Protein AF-A0AAV3M778-F1 (afdb_monomer_lite)

Structure (mmCIF, N/CA/C/O backbone):
data_AF-A0AAV3M778-F1
#
_entry.id   AF-A0AAV3M778-F1
#
loop_
_atom_site.group_PDB
_atom_site.id
_atom_site.type_symbol
_atom_site.label_atom_id
_atom_site.label_alt_id
_atom_site.label_comp_id
_atom_site.label_asym_id
_atom_site.label_entity_id
_atom_site.label_seq_id
_atom_site.pdbx_PDB_ins_code
_atom_site.Cartn_x
_atom_site.Cartn_y
_atom_site.Cartn_z
_atom_site.occupancy
_atom_site.B_iso_or_equiv
_atom_site.auth_seq_id
_atom_site.auth_comp_id
_atom_site.auth_asym_id
_atom_site.auth_atom_id
_atom_site.pdbx_PDB_model_num
ATOM 1 N N . MET A 1 1 ? -4.084 -10.672 -42.587 1.00 36.19 1 MET A N 1
ATOM 2 C CA . MET A 1 1 ? -2.975 -11.554 -42.170 1.00 36.19 1 MET A CA 1
ATOM 3 C C . MET A 1 1 ? -1.721 -11.083 -42.895 1.00 36.19 1 MET A C 1
ATOM 5 O O . MET A 1 1 ? -1.501 -11.499 -44.016 1.00 36.19 1 MET A O 1
ATOM 9 N N . ASN A 1 2 ? -0.972 -10.147 -42.305 1.00 41.47 2 ASN A N 1
ATOM 10 C CA . ASN A 1 2 ? 0.338 -9.711 -42.804 1.00 41.47 2 ASN A CA 1
ATOM 11 C C . ASN A 1 2 ? 1.369 -10.267 -41.827 1.00 41.47 2 ASN A C 1
ATOM 13 O O . ASN A 1 2 ? 1.664 -9.632 -40.818 1.00 41.47 2 ASN A O 1
ATOM 17 N N . GLN A 1 3 ? 1.811 -11.498 -42.048 1.00 48.69 3 GLN A N 1
ATOM 18 C CA . GLN A 1 3 ? 2.846 -12.119 -41.232 1.00 48.69 3 GLN A CA 1
ATOM 19 C C . GLN A 1 3 ? 4.033 -12.428 -42.142 1.00 48.69 3 GLN A C 1
ATOM 21 O O . GLN A 1 3 ? 3.844 -13.028 -43.192 1.00 48.69 3 GLN A O 1
ATOM 26 N N . GLN A 1 4 ? 5.217 -11.975 -41.714 1.00 53.25 4 GLN A N 1
ATOM 27 C CA . GLN A 1 4 ? 6.538 -12.180 -42.330 1.00 53.25 4 GLN A CA 1
ATOM 28 C C . GLN A 1 4 ? 6.859 -11.359 -43.593 1.00 53.25 4 GLN A C 1
ATOM 30 O O . GLN A 1 4 ? 7.142 -11.907 -44.646 1.00 53.25 4 GLN A O 1
ATOM 35 N N . TYR A 1 5 ? 6.902 -10.031 -43.458 1.00 47.91 5 TYR A N 1
ATOM 36 C CA . TYR A 1 5 ? 7.660 -9.152 -44.365 1.00 47.91 5 TYR A CA 1
ATOM 37 C C . TYR A 1 5 ? 8.654 -8.318 -43.557 1.00 47.91 5 TYR A C 1
ATOM 39 O O . TYR A 1 5 ? 8.563 -7.104 -43.600 1.00 47.91 5 TYR A O 1
ATOM 47 N N . ASN A 1 6 ? 9.476 -8.946 -42.711 1.00 54.81 6 ASN A N 1
ATOM 48 C CA . ASN A 1 6 ? 10.468 -8.274 -41.848 1.00 54.81 6 ASN A CA 1
ATOM 49 C C . ASN A 1 6 ? 11.414 -9.296 -41.175 1.00 54.81 6 ASN A C 1
ATOM 51 O O . ASN A 1 6 ? 11.918 -9.031 -40.087 1.00 54.81 6 ASN A O 1
ATOM 55 N N . SER A 1 7 ? 11.605 -10.503 -41.727 1.00 69.31 7 SER A N 1
ATOM 56 C CA . SER A 1 7 ? 12.649 -11.380 -41.182 1.00 69.31 7 SER A CA 1
ATOM 57 C C . SER A 1 7 ? 14.021 -10.821 -41.563 1.00 69.31 7 SER A C 1
ATOM 59 O O . SER A 1 7 ? 14.158 -10.203 -42.621 1.00 69.31 7 SER A O 1
ATOM 61 N N . ASP A 1 8 ? 15.046 -11.063 -40.743 1.00 71.25 8 ASP A N 1
ATOM 62 C CA . ASP A 1 8 ? 16.428 -10.663 -41.058 1.00 71.25 8 ASP A CA 1
ATOM 63 C C . ASP A 1 8 ? 16.839 -11.130 -42.466 1.00 71.25 8 ASP A C 1
ATOM 65 O O . ASP A 1 8 ? 17.541 -10.433 -43.195 1.00 71.25 8 ASP A O 1
ATOM 69 N N . ASN A 1 9 ? 16.310 -12.280 -42.893 1.00 73.12 9 ASN A N 1
ATOM 70 C CA . ASN A 1 9 ? 16.539 -12.859 -44.210 1.00 73.12 9 ASN A CA 1
ATOM 71 C C . ASN A 1 9 ? 15.885 -12.052 -45.349 1.00 73.12 9 ASN A C 1
ATOM 73 O O . ASN A 1 9 ? 16.464 -11.936 -46.429 1.00 73.12 9 ASN A O 1
ATOM 77 N N . ASP A 1 10 ? 14.715 -11.450 -45.115 1.00 78.19 10 ASP A N 1
ATOM 78 C CA . ASP A 1 10 ? 14.034 -10.588 -46.092 1.00 78.19 10 ASP A CA 1
ATOM 79 C C . ASP A 1 10 ? 14.798 -9.273 -46.270 1.00 78.19 10 ASP A C 1
ATOM 81 O O . ASP A 1 10 ? 15.008 -8.818 -47.394 1.00 78.19 10 ASP A O 1
ATOM 85 N N . ILE A 1 11 ? 15.276 -8.697 -45.164 1.00 75.31 11 ILE A N 1
ATOM 86 C CA . ILE A 1 11 ? 16.075 -7.467 -45.166 1.00 75.31 11 ILE A CA 1
ATOM 87 C C . ILE A 1 11 ? 17.400 -7.704 -45.901 1.00 75.31 11 ILE A C 1
ATOM 89 O O . ILE A 1 11 ? 17.742 -6.938 -46.800 1.00 75.31 11 ILE A O 1
ATOM 93 N N . ILE A 1 12 ? 18.110 -8.796 -45.589 1.00 76.94 12 ILE A N 1
ATOM 94 C CA . ILE A 1 12 ? 19.355 -9.178 -46.276 1.00 76.94 12 ILE A CA 1
ATOM 95 C C . ILE A 1 12 ? 19.104 -9.409 -47.771 1.00 76.94 12 ILE A C 1
ATOM 97 O O . ILE A 1 12 ? 19.884 -8.953 -48.605 1.00 76.94 12 ILE A O 1
ATOM 101 N N . THR A 1 13 ? 18.004 -10.073 -48.130 1.00 79.56 13 THR A N 1
ATOM 102 C CA . THR A 1 13 ? 17.654 -10.334 -49.534 1.00 79.56 13 THR A CA 1
ATOM 103 C C . THR A 1 13 ? 17.367 -9.040 -50.296 1.00 79.56 13 THR A C 1
ATOM 105 O O . THR A 1 13 ? 17.864 -8.868 -51.409 1.00 79.56 13 THR A O 1
ATOM 108 N N . ILE A 1 14 ? 16.621 -8.105 -49.700 1.00 78.94 14 ILE A N 1
ATOM 109 C CA . ILE A 1 14 ? 16.323 -6.800 -50.305 1.00 78.94 14 ILE A CA 1
ATOM 110 C C . ILE A 1 14 ? 17.600 -5.970 -50.456 1.00 78.94 14 ILE A C 1
ATOM 112 O O . ILE A 1 14 ? 17.828 -5.403 -51.524 1.00 78.94 14 ILE A O 1
ATOM 116 N N . LEU A 1 15 ? 18.452 -5.922 -49.429 1.00 75.81 15 LEU A N 1
ATOM 117 C CA . LEU A 1 15 ? 19.721 -5.195 -49.485 1.00 75.81 15 LEU A CA 1
ATOM 118 C C . LEU A 1 15 ? 20.643 -5.772 -50.563 1.00 75.81 15 LEU A C 1
ATOM 120 O O . LEU A 1 15 ? 21.130 -5.024 -51.406 1.00 75.81 15 LEU A O 1
ATOM 124 N N . ASN A 1 16 ? 20.816 -7.094 -50.603 1.00 75.06 16 ASN A N 1
ATOM 125 C CA . ASN A 1 16 ? 21.616 -7.759 -51.633 1.00 75.06 16 ASN A CA 1
ATOM 126 C C . ASN A 1 16 ? 21.069 -7.495 -53.036 1.00 75.06 16 ASN A C 1
ATOM 128 O O . ASN A 1 16 ? 21.837 -7.206 -53.951 1.00 75.06 16 ASN A O 1
ATOM 132 N N . TYR A 1 17 ? 19.746 -7.549 -53.209 1.00 78.00 17 TYR A N 1
ATOM 133 C CA . TYR A 1 17 ? 19.117 -7.232 -54.485 1.00 78.00 17 TYR A CA 1
ATOM 134 C C . TYR A 1 17 ? 19.378 -5.779 -54.898 1.00 78.00 17 TYR A C 1
ATOM 136 O O . TYR A 1 17 ? 19.759 -5.540 -56.038 1.00 78.00 17 TYR A O 1
ATOM 144 N N . LEU A 1 18 ? 19.236 -4.814 -53.985 1.00 75.06 18 LEU A N 1
ATOM 145 C CA . LEU A 1 18 ? 19.506 -3.401 -54.268 1.00 75.06 18 LEU A CA 1
ATOM 146 C C . LEU A 1 18 ? 20.979 -3.151 -54.613 1.00 75.06 18 LEU A C 1
ATOM 148 O O . LEU A 1 18 ? 21.254 -2.430 -55.567 1.00 75.06 18 LEU A O 1
ATOM 152 N N . PHE A 1 19 ? 21.920 -3.760 -53.887 1.00 74.00 19 PHE A N 1
ATOM 153 C CA . PHE A 1 19 ? 23.352 -3.589 -54.144 1.00 74.00 19 PHE A CA 1
ATOM 154 C C . PHE A 1 19 ? 23.801 -4.223 -55.464 1.00 74.00 19 PHE A C 1
ATOM 156 O O . PHE A 1 19 ? 24.595 -3.620 -56.181 1.00 7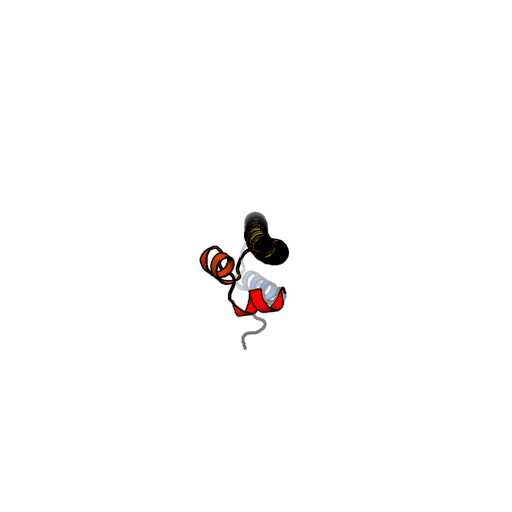4.00 19 PHE A O 1
ATOM 163 N N . ILE A 1 20 ? 23.269 -5.400 -55.811 1.00 71.00 20 ILE A N 1
ATOM 164 C CA . ILE A 1 20 ? 23.617 -6.114 -57.048 1.00 71.00 20 ILE A CA 1
ATOM 165 C C . ILE A 1 20 ? 22.914 -5.498 -58.266 1.00 71.00 20 ILE A C 1
ATOM 167 O O . ILE A 1 20 ? 23.534 -5.332 -59.312 1.00 71.00 20 ILE A O 1
ATOM 171 N N . ALA A 1 21 ? 21.623 -5.164 -58.162 1.00 73.12 21 ALA A N 1
ATOM 172 C CA . ALA A 1 21 ? 20.825 -4.721 -59.308 1.00 73.12 21 ALA A CA 1
ATOM 173 C C . ALA A 1 21 ? 21.116 -3.278 -59.746 1.00 73.12 21 ALA A C 1
ATOM 175 O O . ALA A 1 21 ? 20.841 -2.929 -60.892 1.00 73.12 21 ALA A O 1
ATOM 176 N N . LEU A 1 22 ? 21.635 -2.437 -58.846 1.00 66.00 22 LEU A N 1
ATOM 177 C CA . LEU A 1 22 ? 21.875 -1.014 -59.111 1.00 66.00 22 LEU A CA 1
ATOM 178 C C . LEU A 1 22 ? 23.354 -0.681 -59.374 1.00 66.00 22 LEU A C 1
ATOM 180 O O . LEU A 1 22 ? 23.659 0.491 -59.577 1.00 66.00 22 LEU A O 1
ATOM 184 N N . ASP A 1 23 ? 24.239 -1.690 -59.395 1.00 68.50 23 ASP A N 1
ATOM 185 C CA . ASP A 1 23 ? 25.686 -1.571 -59.666 1.00 68.50 23 ASP A CA 1
ATOM 186 C C . ASP A 1 23 ? 26.330 -0.394 -58.913 1.00 68.50 23 ASP A C 1
ATOM 188 O O . ASP A 1 23 ? 27.041 0.437 -59.480 1.00 68.50 23 ASP A O 1
ATOM 192 N N . PHE A 1 24 ? 25.995 -0.255 -57.623 1.00 65.56 24 PHE A N 1
ATOM 193 C CA . PHE A 1 24 ? 26.449 0.881 -56.830 1.00 65.56 24 PHE A CA 1
ATOM 194 C C . PHE A 1 24 ? 27.973 0.823 -56.652 1.00 65.56 24 PHE A C 1
ATOM 196 O O . PHE A 1 24 ? 28.472 -0.089 -55.987 1.00 65.56 24 PHE A O 1
ATOM 203 N N . PRO A 1 25 ? 28.744 1.806 -57.152 1.00 64.31 25 PRO A N 1
ATOM 204 C CA . PRO A 1 25 ? 30.150 1.899 -56.795 1.00 64.31 25 PRO A CA 1
ATOM 205 C C . PRO A 1 25 ? 30.273 2.225 -55.298 1.00 64.31 25 PRO A C 1
ATOM 207 O O . PRO A 1 25 ? 29.519 3.040 -54.768 1.00 64.31 25 PRO A O 1
ATOM 210 N N . ASN A 1 26 ? 31.258 1.624 -54.624 1.00 68.12 26 ASN A N 1
ATOM 211 C CA . ASN A 1 26 ? 31.563 1.832 -53.198 1.00 68.12 26 ASN A CA 1
ATOM 212 C C . ASN A 1 26 ? 30.493 1.322 -52.210 1.00 68.12 26 ASN A C 1
ATOM 214 O O . ASN A 1 26 ? 30.189 1.996 -51.223 1.00 68.12 26 ASN A O 1
ATOM 218 N N . VAL A 1 27 ? 29.966 0.111 -52.427 1.00 72.25 27 VAL A N 1
ATOM 219 C CA . VAL A 1 27 ? 29.090 -0.598 -51.467 1.00 72.25 27 VAL A CA 1
ATOM 220 C C . VAL A 1 27 ? 29.673 -0.599 -50.049 1.00 72.25 27 VAL A C 1
ATOM 222 O O . VAL A 1 27 ? 28.941 -0.344 -49.095 1.00 72.25 27 VAL A O 1
ATOM 225 N N . ASP A 1 28 ? 30.989 -0.776 -49.912 1.00 72.75 28 ASP A N 1
ATOM 226 C CA . ASP A 1 28 ? 31.684 -0.748 -48.619 1.00 72.75 28 ASP A CA 1
ATOM 227 C C . ASP A 1 28 ? 31.450 0.563 -47.851 1.00 72.75 28 ASP A C 1
ATOM 229 O O . ASP A 1 28 ? 31.212 0.546 -46.645 1.00 72.75 28 ASP A O 1
ATOM 233 N N . HIS A 1 29 ? 31.435 1.706 -48.547 1.00 77.06 29 HIS A N 1
ATOM 234 C CA . HIS A 1 29 ? 31.182 3.007 -47.926 1.00 77.06 29 HIS A CA 1
ATOM 235 C C . HIS A 1 29 ? 29.729 3.137 -47.451 1.00 77.06 29 HIS A C 1
ATOM 237 O O . HIS A 1 29 ? 29.472 3.675 -46.376 1.00 77.06 29 HIS A O 1
ATOM 243 N N . ILE A 1 30 ? 28.774 2.610 -48.221 1.00 75.62 30 ILE A N 1
ATOM 244 C CA . ILE A 1 30 ? 27.349 2.636 -47.864 1.00 75.62 30 ILE A CA 1
ATOM 245 C C . ILE A 1 30 ? 27.086 1.733 -46.653 1.00 75.62 30 ILE A C 1
ATOM 247 O O . ILE A 1 30 ? 26.415 2.155 -45.712 1.00 75.62 30 ILE A O 1
ATOM 251 N N . VAL A 1 31 ? 27.645 0.518 -46.644 1.00 77.56 31 VAL A N 1
ATOM 252 C CA . VAL A 1 31 ? 27.545 -0.413 -45.508 1.00 77.56 31 VAL A CA 1
ATOM 253 C C . VAL A 1 31 ? 28.172 0.198 -44.255 1.00 77.56 31 VAL A C 1
ATOM 255 O O . VAL A 1 31 ? 27.565 0.148 -43.186 1.00 77.56 31 VAL A O 1
ATOM 258 N N . GLN A 1 32 ? 29.332 0.848 -44.388 1.00 77.75 32 GLN A N 1
ATOM 259 C CA . GLN A 1 32 ? 29.981 1.537 -43.276 1.00 77.75 32 GLN A CA 1
ATOM 260 C C . GLN A 1 32 ? 29.104 2.666 -42.708 1.00 77.75 32 GLN A C 1
ATOM 262 O O . GLN A 1 32 ? 28.904 2.730 -41.497 1.00 77.75 32 GLN A O 1
ATOM 267 N N . GLN A 1 33 ? 28.530 3.524 -43.557 1.00 79.25 33 GLN A N 1
ATOM 268 C CA . GLN A 1 33 ? 27.649 4.606 -43.101 1.00 79.25 33 GLN A CA 1
ATOM 269 C C . GLN A 1 33 ? 26.372 4.084 -42.430 1.00 79.25 33 GLN A C 1
ATOM 271 O O . GLN A 1 33 ? 25.934 4.643 -41.425 1.00 79.25 33 GLN A O 1
ATOM 276 N N . LEU A 1 34 ? 25.783 3.000 -42.943 1.00 77.31 34 LEU A N 1
ATOM 277 C CA . LEU A 1 34 ? 24.610 2.374 -42.329 1.00 77.31 34 LEU A CA 1
ATOM 278 C C . LEU A 1 34 ? 24.934 1.776 -40.954 1.00 77.31 34 LEU A C 1
ATOM 280 O O . LEU A 1 34 ? 24.153 1.963 -40.021 1.00 77.31 34 LEU A O 1
ATOM 284 N N . SER A 1 35 ? 26.089 1.119 -40.813 1.00 77.81 35 SER A N 1
ATOM 285 C CA . SER A 1 35 ? 26.559 0.590 -39.527 1.00 77.81 35 SER A CA 1
ATOM 286 C C . SER A 1 35 ? 26.779 1.711 -38.511 1.00 77.81 35 SER A C 1
ATOM 288 O O . SER A 1 35 ? 26.263 1.640 -37.401 1.00 77.81 35 SER A O 1
ATOM 290 N N . GLU A 1 36 ? 27.462 2.790 -38.908 1.00 80.12 36 GLU A N 1
ATOM 291 C CA . GLU A 1 36 ? 27.723 3.942 -38.035 1.00 80.12 36 GLU A CA 1
ATOM 292 C C . GLU A 1 36 ? 26.425 4.605 -37.538 1.00 80.12 36 GLU A C 1
ATOM 294 O O . GLU A 1 36 ? 26.340 5.014 -36.379 1.00 80.12 36 GLU A O 1
ATOM 299 N N . GLN A 1 37 ? 25.391 4.702 -38.382 1.00 78.94 37 GLN A N 1
ATOM 300 C CA . GLN A 1 37 ? 24.087 5.228 -37.960 1.00 78.94 37 GLN A CA 1
ATOM 301 C C . GLN A 1 37 ? 23.349 4.260 -37.027 1.00 78.94 37 GLN A C 1
ATOM 303 O O . GLN A 1 37 ? 22.779 4.702 -36.029 1.00 78.94 37 GLN A O 1
ATOM 308 N N . ALA A 1 38 ? 23.357 2.957 -37.321 1.00 77.81 38 ALA A N 1
ATOM 309 C CA . ALA A 1 38 ? 22.715 1.950 -36.476 1.00 77.81 38 ALA A CA 1
ATOM 310 C C . ALA A 1 38 ? 23.328 1.924 -35.064 1.00 77.81 38 ALA A C 1
ATOM 312 O O . ALA A 1 38 ? 22.592 2.012 -34.078 1.00 77.81 38 ALA A O 1
ATOM 313 N N . ASP A 1 39 ? 24.660 1.925 -34.972 1.00 77.44 39 ASP A N 1
ATOM 314 C CA . ASP A 1 39 ? 25.394 1.960 -33.703 1.00 77.44 39 ASP A CA 1
ATOM 315 C C . ASP A 1 39 ? 25.095 3.245 -32.915 1.00 77.44 39 ASP A C 1
ATOM 317 O O . ASP A 1 39 ? 24.824 3.208 -31.712 1.00 77.44 39 ASP A O 1
ATOM 321 N N . LYS A 1 40 ? 25.039 4.395 -33.602 1.00 77.06 40 LYS A N 1
ATOM 322 C CA . LYS A 1 40 ? 24.689 5.687 -32.990 1.00 77.06 40 LYS A CA 1
ATOM 323 C C . LYS A 1 40 ? 23.281 5.694 -32.388 1.00 77.06 40 LYS A C 1
ATOM 325 O O . LYS A 1 40 ? 23.044 6.342 -31.368 1.00 77.06 40 LYS A O 1
ATOM 330 N N . HIS A 1 41 ? 22.330 5.005 -33.014 1.00 79.38 41 HIS A N 1
ATOM 331 C CA . HIS A 1 41 ? 20.957 4.927 -32.516 1.00 79.38 41 HIS A CA 1
ATOM 332 C C . HIS A 1 41 ? 20.777 3.885 -31.408 1.00 79.38 41 HIS A C 1
ATOM 334 O O . HIS A 1 41 ? 19.901 4.068 -30.561 1.00 79.38 41 HIS A O 1
ATOM 340 N N . GLN A 1 42 ? 21.612 2.845 -31.357 1.00 83.44 42 GLN A N 1
ATOM 341 C CA . GLN A 1 42 ? 21.571 1.838 -30.297 1.00 83.44 42 GLN A CA 1
ATOM 342 C C . GLN A 1 42 ? 21.786 2.460 -28.912 1.00 83.44 42 GLN A C 1
ATOM 344 O O . GLN A 1 42 ? 21.002 2.198 -28.000 1.00 83.44 42 GLN A O 1
ATOM 349 N N . GLU A 1 43 ? 22.795 3.319 -28.755 1.00 82.94 43 GLU A N 1
ATOM 350 C CA . GLU A 1 43 ? 23.077 3.987 -27.477 1.00 82.94 43 GLU A CA 1
ATOM 351 C C . GLU A 1 43 ? 21.886 4.841 -27.011 1.00 82.94 43 GLU A C 1
ATOM 353 O O . GLU A 1 43 ? 21.465 4.774 -25.856 1.00 82.94 43 GLU A O 1
ATOM 358 N N . VAL A 1 44 ? 21.276 5.594 -27.932 1.00 86.00 44 VAL A N 1
ATOM 359 C CA . VAL A 1 44 ? 20.098 6.423 -27.640 1.00 86.00 44 VAL A CA 1
ATOM 360 C C . VAL A 1 44 ? 18.907 5.563 -27.210 1.00 86.00 44 VAL A C 1
ATOM 362 O O . VAL A 1 44 ? 18.233 5.902 -26.239 1.00 86.00 44 VAL A O 1
ATOM 365 N N . ILE A 1 45 ? 18.656 4.440 -27.889 1.00 85.56 45 ILE A N 1
ATOM 366 C CA . ILE A 1 45 ? 17.563 3.518 -27.547 1.00 85.56 45 ILE A CA 1
ATOM 367 C C . ILE A 1 45 ? 17.780 2.902 -26.161 1.00 85.56 45 ILE A C 1
ATOM 369 O O . ILE A 1 45 ? 16.842 2.858 -25.365 1.00 85.56 45 ILE A O 1
ATOM 373 N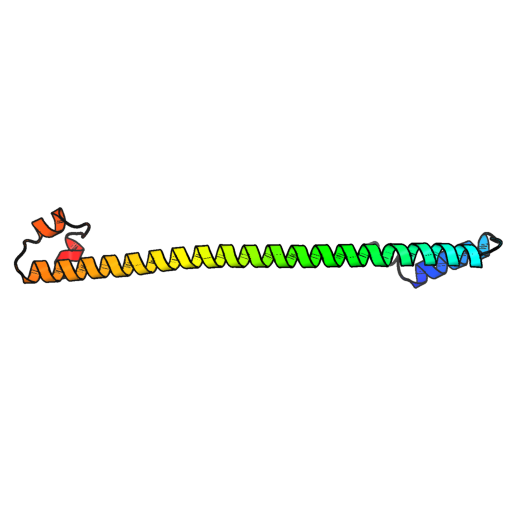 N . VAL A 1 46 ? 19.003 2.466 -25.850 1.00 87.19 46 VAL A N 1
ATOM 374 C CA . VAL A 1 46 ? 19.349 1.910 -24.532 1.00 87.19 46 VAL A CA 1
ATOM 375 C C . VAL A 1 46 ? 19.145 2.953 -23.434 1.00 87.19 46 VAL A C 1
ATOM 377 O O . VAL A 1 46 ? 18.509 2.655 -22.425 1.00 87.19 46 VAL A O 1
ATOM 380 N N . ASN A 1 47 ? 19.589 4.191 -23.657 1.00 90.00 47 ASN A N 1
ATOM 381 C CA . ASN A 1 47 ? 19.394 5.284 -22.705 1.00 90.00 47 ASN A CA 1
ATOM 382 C C . ASN A 1 47 ? 17.907 5.585 -22.466 1.00 90.00 47 ASN A C 1
ATOM 384 O O . ASN A 1 47 ? 17.491 5.771 -21.323 1.00 90.00 47 ASN A O 1
ATOM 388 N N . ILE A 1 48 ? 17.082 5.592 -23.519 1.00 88.12 48 ILE A N 1
ATOM 389 C CA . ILE A 1 48 ? 15.628 5.771 -23.390 1.00 88.12 48 ILE A CA 1
ATOM 390 C C . ILE A 1 48 ? 15.012 4.613 -22.598 1.00 88.12 48 ILE A C 1
ATOM 392 O O . ILE A 1 48 ? 14.209 4.849 -21.696 1.00 88.12 48 ILE A O 1
ATOM 396 N N . ALA A 1 49 ? 15.391 3.370 -22.901 1.00 91.62 49 ALA A N 1
ATOM 397 C CA . ALA A 1 49 ? 14.895 2.200 -22.183 1.00 91.62 49 ALA A CA 1
ATOM 398 C C . ALA A 1 49 ? 15.251 2.261 -20.691 1.00 91.62 49 ALA A C 1
ATOM 400 O O . ALA A 1 49 ? 14.389 2.021 -19.845 1.00 91.62 49 ALA A O 1
ATOM 401 N N . GLN A 1 50 ? 16.484 2.657 -20.369 1.00 91.62 50 GLN A N 1
ATOM 402 C CA . GLN A 1 50 ? 16.930 2.836 -18.993 1.00 91.62 50 GLN A CA 1
ATOM 403 C C . GLN A 1 50 ? 16.138 3.940 -18.278 1.00 91.62 50 GLN A C 1
ATOM 405 O O . GLN A 1 50 ? 15.627 3.707 -17.186 1.00 91.62 50 GLN A O 1
ATOM 410 N N . GLN A 1 51 ? 15.947 5.104 -18.906 1.00 92.50 51 GLN A N 1
ATOM 411 C CA . GLN A 1 51 ? 15.149 6.190 -18.324 1.00 92.50 51 GLN A CA 1
ATOM 412 C C . GLN A 1 51 ? 13.694 5.777 -18.074 1.00 92.50 51 GLN A C 1
ATOM 414 O O . GLN A 1 51 ? 13.120 6.114 -17.038 1.00 92.50 51 GLN A O 1
ATOM 419 N N . LEU A 1 52 ? 13.088 5.032 -19.003 1.00 91.94 52 LEU A N 1
ATOM 420 C CA . LEU A 1 52 ? 11.730 4.514 -18.836 1.00 91.94 52 LEU A CA 1
ATOM 421 C C . LEU A 1 52 ? 11.649 3.494 -17.694 1.00 91.94 52 LEU A C 1
ATOM 423 O O . LEU A 1 52 ? 10.695 3.533 -16.918 1.00 91.94 52 LEU A O 1
ATOM 427 N N . GLN A 1 53 ? 12.646 2.618 -17.558 1.00 93.75 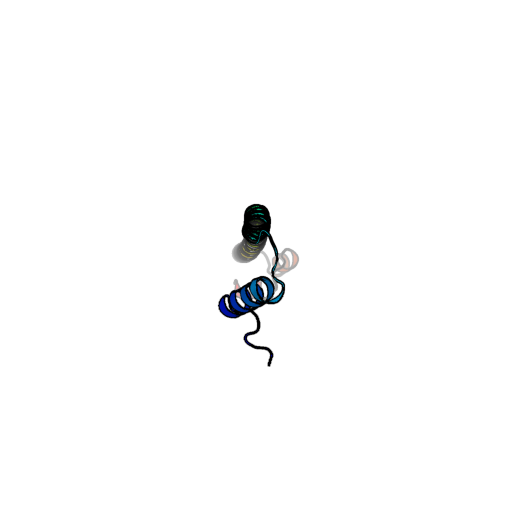53 GLN A N 1
ATOM 428 C CA . GLN A 1 53 ? 12.722 1.656 -16.460 1.00 93.75 53 GLN A CA 1
ATOM 429 C C . GLN A 1 53 ? 12.885 2.354 -15.103 1.00 93.75 53 GLN A C 1
ATOM 431 O O . GLN A 1 53 ? 12.177 2.022 -14.152 1.00 93.75 53 GLN A O 1
ATOM 436 N N . GLU A 1 54 ? 13.787 3.333 -15.011 1.00 94.56 54 GLU A N 1
ATOM 437 C CA . GLU A 1 54 ? 14.012 4.123 -13.797 1.00 94.56 54 GLU A CA 1
ATOM 438 C C . GLU A 1 54 ? 12.750 4.889 -13.396 1.00 94.56 54 GLU A C 1
ATOM 440 O O . GLU A 1 54 ? 12.333 4.828 -12.237 1.00 94.56 54 GLU A O 1
ATOM 445 N N . LYS A 1 55 ? 12.090 5.539 -14.362 1.00 92.31 55 LYS A N 1
ATOM 446 C CA . LYS A 1 55 ? 10.826 6.241 -14.137 1.00 92.31 55 LYS A CA 1
ATOM 447 C C . LYS A 1 55 ? 9.728 5.290 -13.660 1.00 92.31 55 LYS A C 1
ATOM 449 O O . LYS A 1 55 ? 9.079 5.579 -12.661 1.00 92.31 55 LYS A O 1
ATOM 454 N N . GLY A 1 56 ? 9.557 4.143 -14.319 1.00 94.25 56 GLY A N 1
ATOM 455 C CA . GLY A 1 56 ? 8.563 3.144 -13.919 1.00 94.25 56 GLY A CA 1
ATOM 456 C C . GLY A 1 56 ? 8.812 2.588 -12.513 1.00 94.25 56 GLY A C 1
ATOM 457 O O . GLY A 1 56 ? 7.870 2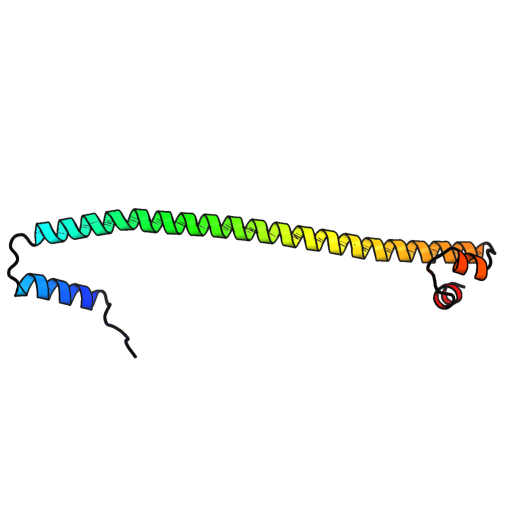.409 -11.746 1.00 94.25 56 GLY A O 1
ATOM 458 N N . CYS A 1 57 ? 10.076 2.376 -12.138 1.00 94.62 57 CYS A N 1
ATOM 459 C CA . CYS A 1 57 ? 10.455 1.950 -10.790 1.00 94.62 57 CYS A CA 1
ATOM 460 C C . CYS A 1 57 ? 10.122 3.019 -9.735 1.00 94.62 57 CYS A C 1
ATOM 462 O O . CYS A 1 57 ? 9.536 2.705 -8.699 1.00 94.62 57 CYS A O 1
ATOM 464 N N . GLN A 1 58 ? 10.449 4.286 -10.009 1.00 95.62 58 GLN A N 1
ATOM 465 C CA . GLN A 1 58 ? 10.133 5.401 -9.113 1.00 95.62 58 GLN A CA 1
ATOM 466 C C . GLN A 1 58 ? 8.623 5.594 -8.947 1.00 95.62 58 GLN A C 1
ATOM 468 O O . GLN A 1 58 ? 8.147 5.745 -7.823 1.00 95.62 58 GLN A O 1
ATOM 473 N N . GLU A 1 59 ? 7.866 5.559 -10.046 1.00 92.88 59 GLU A N 1
ATOM 474 C CA . GLU A 1 59 ? 6.406 5.673 -10.020 1.00 92.88 59 GLU A CA 1
ATOM 475 C C . GLU A 1 59 ? 5.768 4.514 -9.246 1.00 92.88 59 GLU A C 1
ATOM 477 O O . GLU A 1 59 ? 4.911 4.755 -8.398 1.00 92.88 59 GLU A O 1
ATOM 482 N N . GLY A 1 60 ? 6.225 3.277 -9.470 1.00 95.81 60 GLY A N 1
ATOM 483 C CA . GLY A 1 60 ? 5.749 2.106 -8.732 1.00 95.81 60 GLY A CA 1
ATOM 484 C C . GLY A 1 60 ? 6.021 2.209 -7.230 1.00 95.81 60 GLY A C 1
ATOM 485 O O . GLY A 1 60 ? 5.114 2.015 -6.425 1.00 95.81 60 GLY A O 1
ATOM 486 N N . LEU A 1 61 ? 7.237 2.605 -6.841 1.00 97.12 61 LEU A N 1
ATOM 487 C CA . LEU A 1 61 ? 7.592 2.785 -5.432 1.00 97.12 61 LEU A CA 1
ATOM 488 C C . LEU A 1 61 ? 6.731 3.860 -4.754 1.00 97.12 61 LEU A C 1
ATOM 490 O O . LEU A 1 61 ? 6.273 3.662 -3.630 1.00 97.12 61 LEU A O 1
ATOM 494 N N . LEU A 1 62 ? 6.510 4.997 -5.419 1.00 96.50 62 LEU A N 1
ATOM 495 C CA . LEU A 1 62 ? 5.670 6.069 -4.881 1.00 96.50 62 LEU A CA 1
ATOM 496 C C . LEU A 1 62 ? 4.222 5.607 -4.687 1.00 96.50 62 LEU A C 1
ATOM 498 O O . LEU A 1 62 ? 3.653 5.853 -3.624 1.00 96.50 62 LEU A O 1
ATOM 502 N N . GLN A 1 63 ? 3.659 4.896 -5.667 1.00 95.69 63 GLN A N 1
ATOM 503 C CA . GLN A 1 63 ? 2.308 4.338 -5.571 1.00 95.69 63 GLN A CA 1
ATOM 504 C C . GLN A 1 63 ? 2.185 3.333 -4.421 1.00 95.69 63 GLN A C 1
ATOM 506 O O . GLN A 1 63 ? 1.215 3.384 -3.664 1.00 95.69 63 GLN A O 1
ATOM 511 N N . ASP A 1 64 ? 3.167 2.447 -4.252 1.00 96.75 64 ASP A N 1
ATOM 512 C CA . ASP A 1 64 ? 3.158 1.452 -3.179 1.00 96.75 64 ASP A CA 1
ATOM 513 C C . ASP A 1 64 ? 3.261 2.100 -1.791 1.00 96.75 64 ASP A C 1
ATOM 515 O O . ASP A 1 64 ? 2.568 1.684 -0.858 1.00 96.75 64 ASP A O 1
ATOM 519 N N . ILE A 1 65 ? 4.085 3.144 -1.647 1.00 97.81 65 ILE A N 1
ATOM 520 C CA . ILE A 1 65 ? 4.193 3.913 -0.399 1.00 97.81 65 ILE A CA 1
ATOM 521 C C . ILE A 1 65 ? 2.870 4.621 -0.097 1.00 97.81 65 ILE A C 1
ATOM 523 O O . ILE A 1 65 ? 2.381 4.524 1.029 1.00 97.81 65 ILE A O 1
ATOM 527 N N . GLU A 1 66 ? 2.274 5.301 -1.076 1.00 97.56 66 GLU A N 1
ATOM 528 C CA . GLU A 1 66 ? 1.009 6.019 -0.896 1.00 97.56 66 GLU A CA 1
ATOM 529 C C . GLU A 1 66 ? -0.121 5.066 -0.482 1.00 97.56 66 GLU A C 1
ATOM 531 O O . GLU A 1 66 ? -0.762 5.271 0.552 1.00 97.56 66 GLU A O 1
ATOM 536 N N . GLN A 1 67 ? -0.288 3.957 -1.208 1.00 96.81 67 GLN A N 1
ATOM 537 C CA . GLN A 1 67 ? -1.285 2.939 -0.875 1.00 96.81 67 GLN A CA 1
ATOM 538 C C . GLN A 1 67 ? -1.019 2.288 0.485 1.00 96.81 67 GLN A C 1
ATOM 540 O O . GLN A 1 67 ? -1.955 2.009 1.237 1.00 96.81 67 GLN A O 1
ATOM 545 N N . GLY A 1 68 ? 0.246 2.006 0.808 1.00 98.06 68 GLY A N 1
ATOM 546 C CA . GLY A 1 68 ? 0.632 1.429 2.092 1.00 98.06 68 GLY A CA 1
ATOM 547 C C . GLY A 1 68 ? 0.315 2.364 3.257 1.00 98.06 68 GLY A C 1
ATOM 548 O O . GLY A 1 68 ? -0.214 1.926 4.281 1.00 98.06 68 GLY A O 1
ATOM 549 N N . PHE A 1 69 ? 0.586 3.657 3.087 1.00 98.25 69 PHE A N 1
ATOM 550 C CA . PHE A 1 69 ? 0.306 4.684 4.081 1.00 98.25 69 PHE A CA 1
ATOM 551 C C . PHE A 1 69 ? -1.197 4.870 4.304 1.00 98.25 69 PHE A C 1
ATOM 553 O O . PHE A 1 69 ? -1.651 4.855 5.450 1.00 98.25 69 PHE A O 1
ATOM 560 N N . GLU A 1 70 ? -1.984 4.972 3.231 1.00 98.06 70 GLU A N 1
ATOM 561 C CA . GLU A 1 70 ? -3.439 5.121 3.319 1.00 98.06 70 GLU A CA 1
ATOM 562 C C . GLU A 1 70 ? -4.090 3.911 4.004 1.00 98.06 70 GLU A C 1
ATOM 564 O O . GLU A 1 70 ? -4.819 4.076 4.988 1.00 98.06 70 GLU A O 1
ATOM 569 N N . LYS A 1 71 ? -3.735 2.688 3.579 1.00 97.94 71 LYS A N 1
ATOM 570 C CA . LYS A 1 71 ? -4.198 1.445 4.222 1.00 97.94 71 LYS A CA 1
ATOM 571 C C . LYS A 1 71 ? -3.792 1.382 5.693 1.00 97.94 71 LYS A C 1
ATOM 573 O O . LYS A 1 71 ? -4.573 0.931 6.531 1.00 97.94 71 LYS A O 1
ATOM 578 N N . GLY A 1 72 ? -2.581 1.834 6.023 1.00 98.31 72 GLY A N 1
ATOM 579 C CA . GLY A 1 72 ? -2.092 1.906 7.399 1.00 98.31 72 GLY A CA 1
ATOM 580 C C . GLY A 1 72 ? -2.930 2.842 8.272 1.00 98.31 72 GLY A C 1
ATOM 581 O O . GLY A 1 72 ? -3.335 2.459 9.372 1.00 98.31 72 GLY A O 1
ATOM 582 N N . IL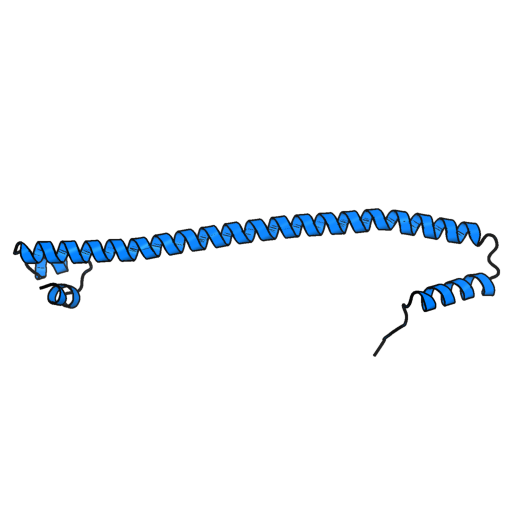E A 1 73 ? -3.247 4.041 7.773 1.00 98.25 73 ILE A N 1
ATOM 583 C CA . ILE A 1 73 ? -4.100 5.009 8.476 1.00 98.25 73 ILE A CA 1
ATOM 584 C C . ILE A 1 73 ? -5.520 4.474 8.646 1.00 98.25 73 ILE A C 1
ATOM 586 O O . ILE A 1 73 ? -6.079 4.570 9.739 1.00 98.25 73 ILE A O 1
ATOM 590 N N . GLU A 1 74 ? -6.119 3.928 7.589 1.00 98.12 74 GLU A N 1
ATOM 591 C CA . GLU A 1 74 ? -7.486 3.411 7.640 1.00 98.12 74 GLU A CA 1
ATOM 592 C C . GLU A 1 74 ? -7.607 2.246 8.627 1.00 98.12 74 GLU A C 1
ATOM 594 O O . GLU A 1 74 ? -8.518 2.224 9.464 1.00 98.12 74 GLU A O 1
ATOM 599 N N . LYS A 1 75 ? -6.642 1.319 8.597 1.00 98.12 75 LYS A N 1
ATOM 600 C CA . LYS A 1 75 ? -6.563 0.216 9.554 1.00 98.12 75 LYS A CA 1
ATOM 601 C C . LYS A 1 75 ? -6.429 0.738 10.984 1.00 98.12 75 LYS A C 1
ATOM 603 O O . LYS A 1 75 ? -7.214 0.339 11.840 1.00 98.12 75 LYS A O 1
ATOM 608 N N . GLY A 1 76 ? -5.516 1.681 11.228 1.00 98.25 76 GLY A N 1
ATOM 609 C CA . GLY A 1 76 ? -5.330 2.284 12.550 1.00 98.25 76 GLY A CA 1
ATOM 610 C C . GLY A 1 76 ? -6.588 2.986 13.070 1.00 98.25 76 GLY A C 1
ATOM 611 O O . GLY A 1 76 ? -6.974 2.786 14.219 1.00 98.25 76 GLY A O 1
ATOM 612 N N . ARG A 1 77 ? -7.287 3.751 12.221 1.00 98.06 77 ARG A N 1
ATOM 613 C CA . ARG A 1 77 ? -8.569 4.388 12.575 1.00 98.06 77 ARG A CA 1
ATOM 614 C C . ARG A 1 77 ? -9.654 3.363 12.887 1.00 98.06 77 ARG A C 1
ATOM 616 O O . ARG A 1 77 ? -10.437 3.564 13.809 1.00 98.06 77 ARG A O 1
ATOM 623 N N . THR A 1 78 ? -9.720 2.277 12.124 1.00 97.94 78 THR A N 1
ATOM 624 C CA . THR A 1 78 ? -10.721 1.223 12.330 1.00 97.94 78 THR A CA 1
ATOM 625 C C . THR A 1 78 ? -10.473 0.478 13.639 1.00 97.94 78 THR A C 1
ATOM 627 O O . THR A 1 78 ? -11.399 0.309 14.431 1.00 97.94 78 THR A O 1
ATOM 630 N N . GLU A 1 79 ? -9.225 0.091 13.907 1.00 98.00 79 GLU A N 1
ATOM 631 C CA . GLU A 1 79 ? -8.830 -0.551 15.165 1.00 98.00 79 GLU A CA 1
ATOM 632 C C . GLU A 1 79 ? -9.083 0.367 16.368 1.00 98.00 79 GLU A C 1
ATOM 634 O O . GLU A 1 79 ? -9.648 -0.073 17.371 1.00 98.00 79 GLU A O 1
ATOM 639 N N . GLU A 1 80 ? -8.748 1.657 16.257 1.00 98.06 80 GLU A N 1
ATOM 640 C CA . GLU A 1 80 ? -8.998 2.641 17.314 1.00 98.06 80 GLU A CA 1
ATOM 641 C C . GLU A 1 80 ? -10.493 2.795 17.600 1.00 98.06 80 GLU A C 1
ATOM 643 O O . GLU A 1 80 ? -10.883 2.714 18.763 1.00 98.06 80 GLU A O 1
ATOM 648 N N . ARG A 1 81 ? -11.341 2.894 16.567 1.00 97.00 81 ARG A N 1
ATOM 649 C CA . ARG A 1 81 ? -12.801 2.973 16.732 1.00 97.00 81 ARG A CA 1
ATOM 650 C C . ARG A 1 81 ? -13.364 1.757 17.461 1.00 97.00 81 ARG A C 1
ATOM 652 O O . ARG A 1 81 ? -14.198 1.915 18.352 1.00 97.00 81 ARG A O 1
ATOM 659 N N . VAL A 1 82 ? -12.902 0.553 17.117 1.00 97.31 82 VAL A N 1
ATOM 660 C CA . VAL A 1 82 ? -13.323 -0.685 17.794 1.00 97.31 82 VAL A CA 1
ATOM 661 C C . VAL A 1 82 ? -12.896 -0.668 19.263 1.00 97.31 82 VAL A C 1
ATOM 663 O O . VAL A 1 82 ? -13.713 -0.935 20.145 1.00 97.31 82 VAL A O 1
ATOM 666 N N . LEU A 1 83 ? -11.644 -0.306 19.553 1.00 97.50 83 LEU A N 1
ATOM 667 C CA . LEU A 1 83 ? -11.128 -0.231 20.923 1.00 97.50 83 LEU A CA 1
ATOM 668 C C . LEU A 1 83 ? -11.798 0.880 21.745 1.00 97.50 83 LEU A C 1
ATOM 670 O O . LEU A 1 83 ? -12.061 0.703 22.935 1.00 97.50 83 LEU A O 1
ATOM 674 N N . ALA A 1 84 ? -12.075 2.036 21.144 1.00 96.56 84 ALA A N 1
ATOM 675 C CA . ALA A 1 84 ? -12.797 3.139 21.770 1.00 96.56 84 ALA A CA 1
ATOM 676 C C . ALA A 1 84 ? -14.218 2.716 22.152 1.00 96.56 84 ALA A C 1
ATOM 678 O O . ALA A 1 84 ? -14.615 2.883 23.305 1.00 96.56 84 ALA A O 1
ATOM 679 N N . TYR A 1 85 ? -14.933 2.070 21.233 1.00 96.00 85 TYR A N 1
ATOM 680 C CA . TYR A 1 85 ? -16.276 1.564 21.486 1.00 96.00 85 TYR A CA 1
ATOM 681 C C . TYR A 1 85 ? -16.288 0.465 22.568 1.00 96.00 85 TYR A C 1
ATOM 683 O O . TYR A 1 85 ? -17.098 0.503 23.493 1.00 96.00 85 TYR A O 1
ATOM 691 N N . GLN A 1 86 ? -15.313 -0.453 22.569 1.00 96.12 86 GLN A N 1
ATOM 692 C CA . GLN A 1 86 ? -15.155 -1.432 23.657 1.00 96.12 86 GLN A CA 1
ATOM 693 C C . GLN A 1 86 ? -14.895 -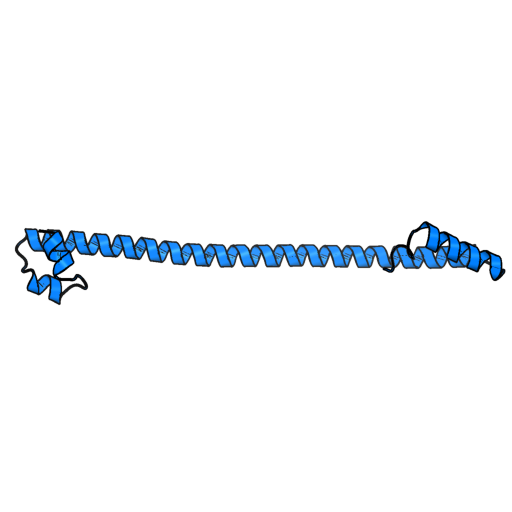0.770 25.019 1.00 96.12 86 GLN A C 1
ATOM 695 O O . GLN A 1 86 ? -15.456 -1.189 26.035 1.00 96.12 86 GLN A O 1
ATOM 700 N N . ARG A 1 87 ? -14.061 0.279 25.065 1.00 96.44 87 ARG A N 1
ATOM 701 C CA . ARG A 1 87 ? -13.833 1.068 26.289 1.00 96.44 87 ARG A CA 1
ATOM 702 C C . ARG A 1 87 ? -15.120 1.743 26.762 1.00 96.44 87 ARG A C 1
ATOM 704 O O . ARG A 1 87 ? -15.390 1.724 27.962 1.00 96.44 87 ARG A O 1
ATOM 711 N N . GLN A 1 88 ? -15.927 2.266 25.840 1.00 95.69 88 GLN A N 1
ATOM 712 C CA . GLN A 1 88 ? -17.224 2.872 26.138 1.00 95.69 88 GLN A CA 1
ATOM 713 C C . GLN A 1 88 ? -18.196 1.858 26.761 1.00 95.69 88 GLN A C 1
ATOM 715 O O . GLN A 1 88 ? -18.762 2.139 27.818 1.00 95.69 88 GLN A O 1
ATOM 720 N N . LEU A 1 89 ? -18.312 0.650 26.194 1.00 95.81 89 LEU A N 1
ATOM 721 C CA . LEU A 1 89 ? -19.130 -0.433 26.762 1.00 95.81 89 LEU A CA 1
ATOM 722 C C . LEU A 1 89 ? -18.648 -0.859 28.156 1.00 95.81 89 LEU A C 1
ATOM 724 O O . LEU A 1 89 ? -19.449 -1.051 29.071 1.00 95.81 89 LEU A O 1
ATOM 728 N N . ASN A 1 90 ? -17.333 -0.986 28.351 1.00 95.94 90 ASN A N 1
ATOM 729 C CA . ASN A 1 90 ? -16.767 -1.345 29.652 1.00 95.94 90 ASN A CA 1
ATOM 730 C C . ASN A 1 90 ? -17.027 -0.268 30.712 1.00 95.94 90 ASN A C 1
ATOM 732 O O . ASN A 1 90 ? -17.377 -0.592 31.849 1.00 95.94 90 ASN A O 1
ATOM 736 N N . MET A 1 91 ? -16.895 1.006 30.340 1.00 96.25 91 MET A N 1
ATOM 737 C CA . MET A 1 91 ? -17.233 2.127 31.211 1.00 96.25 91 MET A CA 1
ATOM 738 C C . MET A 1 91 ? -18.719 2.106 31.576 1.00 96.25 91 MET A C 1
ATOM 740 O O . MET A 1 91 ? -19.046 2.168 32.759 1.00 96.25 91 MET A O 1
ATOM 744 N N . ALA A 1 92 ? -19.608 1.937 30.597 1.00 96.62 92 ALA A N 1
ATOM 745 C CA . ALA A 1 92 ? -21.046 1.862 30.830 1.00 96.62 92 ALA A CA 1
ATOM 746 C C . ALA A 1 92 ? -21.430 0.708 31.768 1.00 96.62 92 ALA A C 1
ATOM 748 O O . ALA A 1 92 ? -22.173 0.913 32.726 1.00 96.62 92 ALA A O 1
ATOM 749 N N . ARG A 1 93 ? -20.843 -0.481 31.574 1.00 96.19 93 ARG A N 1
ATOM 750 C CA . ARG A 1 93 ? -21.024 -1.626 32.480 1.00 96.19 93 ARG A CA 1
ATOM 751 C C . ARG A 1 93 ? -20.605 -1.296 33.914 1.00 96.19 93 ARG A C 1
ATOM 753 O O . ARG A 1 93 ? -21.298 -1.667 34.858 1.00 96.19 93 ARG A O 1
ATOM 760 N N . ASN A 1 94 ? -19.482 -0.603 34.096 1.00 96.62 94 ASN A N 1
ATOM 761 C CA . ASN A 1 94 ? -19.017 -0.206 35.426 1.00 96.62 94 ASN A CA 1
ATOM 762 C C . ASN A 1 94 ? -19.932 0.847 36.068 1.00 96.62 94 ASN A C 1
ATOM 764 O O . ASN A 1 94 ? -20.208 0.759 37.262 1.00 96.62 94 ASN A O 1
ATOM 768 N N . LEU A 1 95 ? -20.437 1.809 35.292 1.00 96.12 95 LEU A N 1
ATOM 769 C CA . LEU A 1 95 ? -21.395 2.809 35.774 1.00 96.12 95 LEU A CA 1
ATOM 770 C C . LEU A 1 95 ? -22.704 2.152 36.237 1.00 96.12 95 LEU A C 1
ATOM 772 O O . LEU A 1 95 ? -23.168 2.450 37.336 1.00 96.12 95 LEU A O 1
ATOM 776 N N . LEU A 1 96 ? -23.238 1.202 35.461 1.00 95.56 96 LEU A N 1
ATOM 777 C CA . LEU A 1 96 ? -24.421 0.420 35.839 1.00 95.56 96 LEU A CA 1
ATOM 778 C C . LEU A 1 96 ? -24.190 -0.364 37.139 1.00 95.56 96 LEU A C 1
ATOM 780 O O . LEU A 1 96 ? -25.014 -0.305 38.050 1.00 95.56 96 LEU A O 1
ATOM 784 N N . LYS A 1 97 ? -23.038 -1.038 37.272 1.00 95.56 97 LYS A N 1
ATOM 785 C CA . LYS A 1 97 ? -22.652 -1.749 38.507 1.00 95.56 97 LYS A CA 1
ATOM 786 C C . LYS A 1 97 ? -22.551 -0.830 39.725 1.00 95.56 97 LYS A C 1
ATOM 788 O O . LYS A 1 97 ? -22.832 -1.265 40.836 1.00 95.56 97 LYS A O 1
ATOM 793 N N . ASN A 1 98 ? -22.175 0.428 39.513 1.00 96.31 98 ASN A N 1
ATOM 794 C CA . ASN A 1 98 ? -22.086 1.445 40.558 1.00 96.31 98 ASN A CA 1
ATOM 795 C C . ASN A 1 98 ? -23.422 2.168 40.820 1.00 96.31 98 ASN A C 1
ATOM 797 O O . ASN A 1 98 ? -23.448 3.136 41.577 1.00 96.31 98 ASN A O 1
ATOM 801 N N . GLY A 1 99 ? -24.526 1.717 40.216 1.00 94.62 99 GLY A N 1
ATOM 802 C CA . GLY A 1 99 ? -25.868 2.241 40.472 1.00 94.62 99 GLY A CA 1
ATOM 803 C C . GLY A 1 99 ? -26.223 3.518 39.708 1.00 94.62 99 GLY A C 1
ATOM 804 O O . GLY A 1 99 ? -27.226 4.155 40.028 1.00 94.62 99 GLY A O 1
ATOM 805 N N . VAL A 1 100 ? -25.435 3.905 38.700 1.00 96.69 100 VAL A N 1
ATOM 806 C CA . VAL A 1 100 ? -25.815 4.992 37.786 1.00 96.69 100 VAL A CA 1
ATOM 807 C C . VAL A 1 100 ? -27.001 4.531 36.939 1.00 96.69 100 VAL A C 1
ATOM 809 O O . VAL A 1 100 ? -26.991 3.420 36.407 1.00 96.69 100 VAL A O 1
ATOM 812 N N . SER A 1 101 ? -28.034 5.371 36.820 1.00 95.75 101 SER A N 1
ATOM 813 C CA . SER A 1 101 ? -29.256 4.997 36.106 1.00 95.75 101 SER A CA 1
ATOM 814 C C . SER A 1 101 ? -29.017 4.810 34.608 1.00 95.75 101 SER A C 1
ATOM 816 O O . SER A 1 101 ? -28.249 5.540 33.975 1.00 95.75 101 SER A O 1
ATOM 818 N N . LEU A 1 102 ? -29.737 3.845 34.034 1.00 94.50 102 LEU A N 1
ATOM 819 C CA . LEU A 1 102 ? -29.713 3.542 32.606 1.00 94.50 102 LEU A CA 1
ATOM 820 C C . LEU A 1 102 ? -30.034 4.788 31.768 1.00 94.50 102 LEU A C 1
ATOM 822 O O . LEU A 1 102 ? -29.333 5.080 30.805 1.00 94.50 102 LEU A O 1
ATOM 826 N N . GLU A 1 103 ? -31.049 5.558 32.173 1.00 95.50 103 GLU A N 1
ATOM 827 C CA . GLU A 1 103 ? -31.470 6.797 31.510 1.00 95.50 103 GLU A CA 1
ATOM 828 C C . GLU A 1 103 ? -30.339 7.823 31.417 1.00 95.50 103 GLU A C 1
ATOM 830 O O . GLU A 1 103 ? -30.176 8.459 30.378 1.00 95.50 103 GLU A O 1
ATOM 835 N N . LEU A 1 104 ? -29.546 7.979 32.483 1.00 96.00 104 LEU A N 1
ATOM 836 C CA . LEU A 1 104 ? -28.459 8.953 32.509 1.00 96.00 104 LEU A CA 1
ATOM 837 C C . LEU A 1 104 ? -27.303 8.525 31.599 1.00 96.00 104 LEU A C 1
ATOM 839 O O . LEU A 1 104 ? -26.712 9.371 30.932 1.00 96.00 104 LEU A O 1
ATOM 843 N N . ILE A 1 105 ? -27.003 7.225 31.538 1.00 95.75 105 ILE A N 1
ATOM 844 C CA . ILE A 1 105 ? -25.963 6.686 30.652 1.00 95.75 105 ILE A CA 1
ATOM 845 C C . ILE A 1 105 ? -26.391 6.822 29.186 1.00 95.75 105 ILE A C 1
ATOM 847 O O . ILE A 1 105 ? -25.596 7.307 28.387 1.00 95.75 105 ILE A O 1
ATOM 851 N N . VAL A 1 106 ? -27.643 6.491 28.840 1.00 95.88 106 VAL A N 1
ATOM 852 C CA . VAL A 1 106 ? -28.196 6.724 27.487 1.00 95.88 106 VAL A CA 1
ATOM 853 C C . VAL A 1 106 ? -28.104 8.203 27.109 1.00 95.88 106 VAL A C 1
ATOM 855 O O . VAL A 1 106 ? -27.705 8.534 26.003 1.00 95.88 106 VAL A O 1
ATOM 858 N N . ALA A 1 107 ? -28.449 9.113 28.023 1.00 95.75 107 ALA A N 1
ATOM 859 C CA . ALA A 1 107 ? -28.420 10.550 27.744 1.00 95.75 107 ALA A CA 1
ATOM 860 C C . ALA A 1 107 ? -27.000 11.138 27.637 1.00 95.75 107 ALA A C 1
ATOM 862 O O . ALA A 1 107 ? -26.837 12.234 27.106 1.00 95.75 107 ALA A O 1
ATOM 863 N N . SER A 1 108 ? -25.989 10.443 28.168 1.00 93.25 108 SER A N 1
ATOM 864 C CA . SER A 1 108 ? -24.612 10.949 28.289 1.00 93.25 108 SER A CA 1
ATOM 865 C C . SER A 1 108 ? -23.603 10.190 27.424 1.00 93.25 108 SER A C 1
ATOM 867 O O . SER A 1 108 ? -22.408 10.478 27.477 1.00 93.25 108 SER A O 1
ATOM 869 N N . THR A 1 109 ? -24.053 9.193 26.664 1.00 92.25 109 THR A N 1
ATOM 870 C CA . THR A 1 109 ? -23.213 8.363 25.799 1.00 92.25 109 THR A CA 1
ATOM 871 C C . THR A 1 109 ? -23.925 8.108 24.477 1.00 92.25 109 THR A C 1
ATOM 873 O O . THR A 1 109 ? -25.142 8.204 24.401 1.00 92.25 109 THR A O 1
ATOM 876 N N . ASP A 1 110 ? -23.179 7.709 23.453 1.00 92.81 110 ASP A N 1
ATOM 877 C CA . ASP A 1 110 ? -23.755 7.284 22.169 1.00 92.81 110 ASP A CA 1
ATOM 878 C C . ASP A 1 110 ? -24.200 5.806 22.161 1.00 92.81 110 ASP A C 1
ATOM 880 O O . ASP A 1 110 ? -24.319 5.198 21.099 1.00 92.81 110 ASP A O 1
ATOM 884 N N . LEU A 1 111 ? -24.409 5.198 23.335 1.00 94.75 111 LEU A N 1
ATOM 885 C CA . LEU A 1 111 ? -24.879 3.818 23.450 1.00 94.75 111 LEU A CA 1
ATOM 886 C C . LEU A 1 111 ? -26.408 3.771 23.434 1.00 94.75 111 LEU A C 1
ATOM 888 O O . LEU A 1 111 ? -27.087 4.496 24.165 1.00 94.75 111 LEU A O 1
ATOM 892 N N . SER A 1 112 ? -26.952 2.862 22.635 1.00 94.44 112 SER A N 1
ATOM 893 C CA . SER A 1 112 ? -28.377 2.557 22.616 1.00 94.44 112 SER A CA 1
ATOM 894 C C . SER A 1 112 ? -28.828 1.914 23.927 1.00 94.44 112 SER A C 1
ATOM 896 O O . SER A 1 112 ? -28.062 1.285 24.668 1.00 94.44 112 SER A O 1
ATOM 898 N N . ARG A 1 113 ? -30.124 2.046 24.212 1.00 94.69 113 ARG A N 1
ATOM 899 C CA . ARG A 1 113 ? -30.732 1.417 25.385 1.00 94.69 113 ARG A CA 1
ATOM 900 C C . ARG A 1 113 ? -30.587 -0.105 25.318 1.00 94.69 113 ARG A C 1
ATOM 902 O O . ARG A 1 113 ? -30.322 -0.728 26.340 1.00 94.69 113 ARG A O 1
ATOM 909 N N . GLU A 1 114 ? -30.727 -0.687 24.133 1.00 94.56 114 GLU A N 1
ATOM 910 C CA . GLU A 1 114 ? -30.600 -2.120 23.873 1.00 94.56 114 GLU A CA 1
ATOM 911 C C . GLU A 1 114 ? -29.187 -2.626 24.188 1.00 94.56 114 GLU A C 1
ATOM 913 O O . GLU A 1 114 ? -29.034 -3.625 24.897 1.00 94.56 114 GLU A O 1
ATOM 918 N N . GLU A 1 115 ? -28.155 -1.910 23.727 1.00 93.88 115 GLU A N 1
ATOM 919 C CA . GLU A 1 115 ? -26.760 -2.230 24.046 1.00 93.88 115 GLU A CA 1
ATOM 920 C C . GLU A 1 115 ? -26.535 -2.202 25.557 1.00 93.88 115 GLU A C 1
ATOM 922 O O . GLU A 1 115 ? -25.977 -3.146 26.107 1.00 93.88 115 GLU A O 1
ATOM 927 N N . LEU A 1 116 ? -27.023 -1.176 26.255 1.00 93.94 116 LEU A N 1
ATOM 928 C CA . LEU A 1 116 ? -26.843 -1.045 27.702 1.00 93.94 116 LEU A CA 1
ATOM 929 C C . LEU A 1 116 ? -27.598 -2.105 28.513 1.00 93.94 116 LEU A C 1
ATOM 931 O O . LEU A 1 116 ? -27.056 -2.599 29.501 1.00 93.94 116 LEU A O 1
ATOM 935 N N . ILE A 1 117 ? -28.809 -2.488 28.098 1.00 92.62 117 ILE A N 1
ATOM 936 C CA . ILE A 1 117 ? -29.567 -3.583 28.726 1.00 92.62 117 ILE A CA 1
ATOM 937 C C . ILE A 1 117 ? -28.789 -4.898 28.609 1.00 92.62 117 ILE A C 1
ATOM 939 O O . ILE A 1 117 ? -28.747 -5.667 29.562 1.00 92.62 117 ILE A O 1
ATOM 943 N N . SER A 1 118 ? -28.111 -5.135 27.482 1.00 92.50 118 SER A N 1
ATOM 944 C CA . SER A 1 118 ? -27.291 -6.340 27.295 1.00 92.50 118 SER A CA 1
ATOM 945 C C . SER A 1 118 ? -26.031 -6.399 28.179 1.00 92.50 118 SER A C 1
ATOM 947 O O . SER A 1 118 ? -25.376 -7.440 28.248 1.00 92.50 118 SER A O 1
ATOM 949 N N . LEU A 1 119 ? -25.659 -5.292 28.840 1.00 89.88 119 LEU A N 1
ATOM 950 C CA . LEU A 1 119 ? -24.487 -5.207 29.720 1.00 89.88 119 LEU A CA 1
ATOM 951 C C . LEU A 1 119 ? -24.785 -5.494 31.201 1.00 89.88 119 LEU A C 1
ATOM 953 O O . LEU A 1 119 ? -23.813 -5.619 31.960 1.00 89.88 119 LEU A O 1
ATOM 957 N N . GLN A 1 120 ? -26.064 -5.529 31.599 1.00 76.44 120 GLN A N 1
ATOM 958 C CA . GLN A 1 120 ? -26.537 -5.806 32.965 1.00 76.44 120 GLN A CA 1
ATOM 959 C C . GLN A 1 120 ? -26.479 -7.301 33.285 1.00 76.44 120 GLN A C 1
ATOM 961 O O . GLN A 1 120 ? -26.048 -7.619 34.417 1.00 76.44 120 GLN A O 1
#

Secondary structure (DSSP, 8-state):
----S--HHHHHHHHHHHHHHTT-TTHHHHHHHHHHHHHHHHHHHHHHHHHHHHHHHHHHHHHHHHHHHHHHHHHHHHHHHHHHHHHHHHHHHHHHHTT--HHHHHHHSS--HHHHHTT-

Sequence (120 aa):
MNQQYNSDNDIITILNYLFIALDFPNVDHIVQQLSEQADKHQEVIVNIAQQLQEKGCQEGLLQDIEQGFEKGIEKGRTEERVLAYQRQLNMARNLLKNGVSLELIVASTDLSREELISLQ

Radius of gyration: 38.33 Å; chains: 1; bounding box: 63×24×100 Å

Organism: NCBI:txid1256988

pLDDT: mean 86.38, std 13.36, range [36.19, 98.31]

InterPro domains:
  IPR051699 Rpn/YhgA-like nuclease [PTHR34611] (3-118)

Foldseek 3Di:
DDPDCDDPVNVVVVLVCCCVVVVDPPPVVVVVVVVVVVVVVVVVVVVVVVVVVVVVVVVVVVVCVVVVVVVVVVVVVVVVVVVVVVVLLVVLLVCVVVVNDLVVSVVVDVDDSVSSVVSD